Protein AF-A0A7S2M620-F1 (afdb_monomer)

Sequence (111 aa):
ADEYKDSGNAFMKNKQFEEALDQYNLAIDTSADGPNSHIYYFNRAAAYRYLKQYSEAADDCLSSLELNDSYDKARTLLVKIRDDEKKRLAEDKEAERREAEDIIRQADEYK

Solvent-accessible surface area (backbone atoms only — not comparable to full-atom values): 5570 Å² total; per-residue (Å²): 66,69,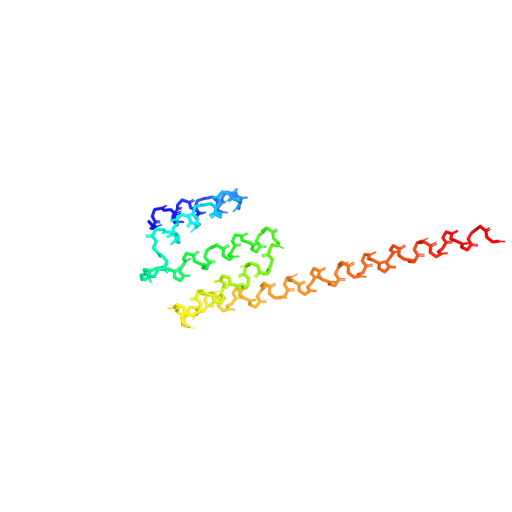68,30,40,54,51,14,54,51,27,49,75,71,69,37,38,68,64,15,38,56,24,19,49,51,13,33,79,66,30,63,86,42,97,61,23,33,56,35,32,33,53,35,15,52,30,30,45,76,73,66,39,34,67,64,14,41,53,25,18,48,55,15,35,74,71,33,78,81,44,60,67,32,58,56,47,37,54,51,36,53,52,54,43,53,49,50,56,50,52,52,53,50,50,54,50,51,53,52,51,52,53,50,53,56,58,60,75,77,109

Nearest PDB structures (foldseek):
  2dba-assembly1_A  TM=9.370E-01  e=1.922E-02  Homo sapiens
  3qky-assembly1_A  TM=8.621E-01  e=1.819E-02  Rhodothermus marinus DSM 4252
  4r7s-assembly1_A  TM=7.970E-01  e=3.727E-02  Parabacteroides merdae ATCC 43184
  2xev-assembly1_A  TM=8.147E-01  e=5.191E-02  Xanthomonas campestris
  5efr-assembly1_A  TM=8.451E-01  e=1.566E-01  Rhodothermus marinus

Organism: NCBI:txid267567

Structure (mmCIF, N/CA/C/O backbone):
data_AF-A0A7S2M620-F1
#
_entry.id   AF-A0A7S2M620-F1
#
loop_
_atom_site.group_PDB
_atom_site.id
_atom_site.type_symbol
_atom_site.label_atom_id
_atom_site.label_alt_id
_atom_site.label_comp_id
_atom_site.label_asym_id
_atom_site.label_entity_id
_atom_site.label_seq_id
_atom_site.pdbx_PDB_ins_code
_atom_site.Cartn_x
_atom_site.Cartn_y
_atom_site.Cartn_z
_atom_site.occupancy
_atom_site.B_iso_or_equiv
_atom_site.auth_seq_id
_atom_site.auth_comp_id
_atom_site.auth_asym_id
_atom_site.auth_atom_id
_atom_site.pdbx_PDB_model_num
ATOM 1 N N . ALA A 1 1 ? 7.288 -2.646 -19.449 1.00 88.69 1 ALA A N 1
ATOM 2 C CA . ALA A 1 1 ? 7.515 -2.571 -17.993 1.00 88.69 1 ALA A CA 1
ATOM 3 C C . ALA A 1 1 ? 7.800 -1.151 -17.498 1.00 88.69 1 ALA A C 1
ATOM 5 O O . ALA A 1 1 ? 6.944 -0.593 -16.824 1.00 88.69 1 ALA A O 1
ATOM 6 N N . ASP A 1 2 ? 8.931 -0.522 -17.848 1.00 94.31 2 ASP A N 1
ATOM 7 C CA . ASP A 1 2 ? 9.278 0.806 -17.301 1.00 94.31 2 ASP A CA 1
ATOM 8 C C . ASP A 1 2 ? 8.305 1.931 -17.687 1.00 94.31 2 ASP A C 1
ATOM 10 O O . ASP A 1 2 ? 7.989 2.762 -16.841 1.00 94.31 2 ASP A O 1
ATOM 14 N N . GLU A 1 3 ? 7.758 1.909 -18.903 1.00 96.94 3 GLU A N 1
ATOM 15 C CA . GLU A 1 3 ? 6.718 2.858 -19.332 1.00 96.94 3 GLU A CA 1
ATOM 16 C C . GLU A 1 3 ? 5.450 2.755 -18.471 1.00 96.94 3 GLU A C 1
ATOM 18 O O . GLU A 1 3 ? 4.887 3.770 -18.065 1.00 96.94 3 GLU A O 1
ATOM 23 N N . TYR A 1 4 ? 5.034 1.532 -18.123 1.00 97.81 4 TYR A N 1
ATOM 24 C CA . TYR A 1 4 ? 3.904 1.307 -17.221 1.00 97.81 4 TYR A CA 1
ATOM 25 C C . TYR A 1 4 ? 4.217 1.804 -15.806 1.00 97.81 4 TYR A C 1
ATOM 27 O O . TYR A 1 4 ? 3.400 2.490 -15.202 1.00 97.81 4 TYR A O 1
ATOM 35 N N . LYS A 1 5 ? 5.432 1.570 -15.293 1.00 97.25 5 LYS A N 1
ATOM 36 C CA . LYS A 1 5 ? 5.873 2.170 -14.021 1.00 97.25 5 LYS A CA 1
ATOM 37 C C . LYS A 1 5 ? 5.801 3.702 -14.070 1.00 97.25 5 LYS A C 1
ATOM 39 O O . LYS A 1 5 ? 5.329 4.318 -13.117 1.00 97.25 5 LYS A O 1
ATOM 44 N N . ASP A 1 6 ? 6.258 4.331 -15.147 1.00 98.06 6 ASP A N 1
ATOM 45 C CA . ASP A 1 6 ? 6.248 5.792 -15.267 1.00 98.06 6 ASP A C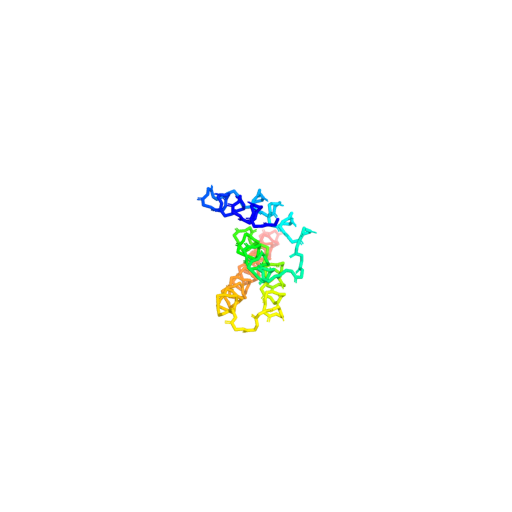A 1
ATOM 46 C C . ASP A 1 6 ? 4.825 6.359 -15.392 1.00 98.06 6 ASP A C 1
ATOM 48 O O . ASP A 1 6 ? 4.518 7.383 -14.774 1.00 98.06 6 ASP A O 1
ATOM 52 N N . SER A 1 7 ? 3.937 5.651 -16.093 1.00 98.19 7 SER A N 1
ATOM 53 C CA . SER A 1 7 ? 2.494 5.922 -16.124 1.00 98.19 7 SER A CA 1
ATOM 54 C C . SER A 1 7 ? 1.875 5.828 -14.722 1.00 98.19 7 SER A C 1
ATOM 56 O O . SER A 1 7 ? 1.240 6.775 -14.254 1.00 98.19 7 SER A O 1
ATOM 58 N N . GLY A 1 8 ? 2.157 4.750 -13.981 1.00 98.25 8 GLY A N 1
ATOM 59 C CA . GLY A 1 8 ? 1.712 4.587 -12.593 1.00 98.25 8 GLY A CA 1
ATOM 60 C C . GLY A 1 8 ? 2.214 5.708 -11.679 1.00 98.25 8 GLY A C 1
ATOM 61 O O . GLY A 1 8 ? 1.456 6.257 -10.879 1.00 98.25 8 GLY A O 1
ATOM 62 N N . ASN A 1 9 ? 3.463 6.149 -11.859 1.00 98.44 9 ASN A N 1
ATOM 63 C CA . ASN A 1 9 ? 4.020 7.284 -11.120 1.00 98.44 9 ASN A CA 1
ATOM 64 C C . ASN A 1 9 ? 3.280 8.600 -11.424 1.00 98.44 9 ASN A C 1
ATOM 66 O O . ASN A 1 9 ? 3.172 9.461 -10.545 1.00 98.44 9 ASN A O 1
ATOM 70 N N . ALA A 1 10 ? 2.790 8.791 -12.652 1.00 98.62 10 ALA A N 1
ATOM 71 C CA . ALA A 1 10 ? 1.980 9.953 -13.009 1.00 98.62 10 ALA A CA 1
ATOM 72 C C . ALA A 1 10 ? 0.615 9.916 -12.302 1.00 98.62 10 ALA A C 1
ATOM 74 O O . ALA A 1 10 ? 0.228 10.907 -11.679 1.00 98.62 10 ALA A O 1
ATOM 75 N N . PHE A 1 11 ? -0.057 8.762 -12.296 1.00 98.62 11 PHE A N 1
ATOM 76 C CA . PHE A 1 11 ? -1.305 8.571 -11.553 1.00 98.62 11 PHE A CA 1
ATOM 77 C C . PHE A 1 11 ? -1.126 8.780 -10.040 1.00 98.62 11 PHE A C 1
ATOM 79 O O . PHE A 1 11 ? -1.913 9.501 -9.422 1.00 98.62 11 PHE A O 1
ATOM 86 N N . MET A 1 12 ? -0.025 8.294 -9.453 1.00 98.31 12 MET A N 1
ATOM 87 C CA . MET A 1 12 ? 0.321 8.558 -8.048 1.00 98.31 12 MET A CA 1
ATOM 88 C C . MET A 1 12 ? 0.419 10.054 -7.733 1.00 98.31 12 MET A C 1
ATOM 90 O O . MET A 1 12 ? -0.106 10.510 -6.716 1.00 98.31 12 MET A O 1
ATO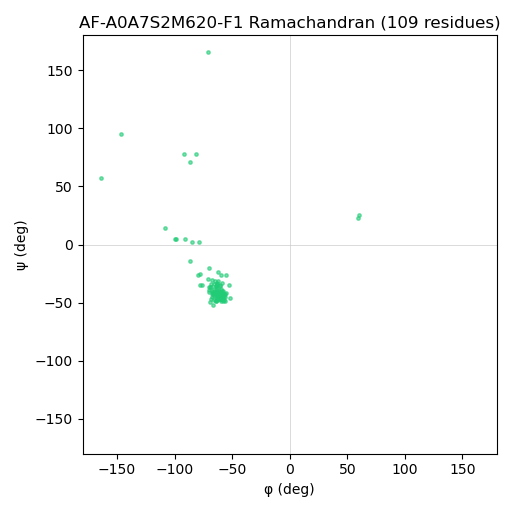M 94 N N . LYS A 1 13 ? 1.067 10.842 -8.603 1.00 98.31 13 LYS A N 1
ATOM 95 C CA . LYS A 1 13 ? 1.174 12.304 -8.430 1.00 98.31 13 LYS A CA 1
ATOM 96 C C . LYS A 1 13 ? -0.195 12.985 -8.468 1.00 98.31 13 LYS A C 1
ATOM 98 O O . LYS A 1 13 ? -0.408 13.950 -7.737 1.00 98.31 13 LYS A O 1
ATOM 103 N N . ASN A 1 14 ? -1.117 12.446 -9.261 1.00 98.19 14 ASN A N 1
ATOM 104 C CA . ASN A 1 14 ? -2.495 12.920 -9.369 1.00 98.19 14 ASN A CA 1
ATOM 105 C C . ASN A 1 14 ? -3.429 12.345 -8.290 1.00 98.19 14 ASN A C 1
ATOM 107 O O . ASN A 1 14 ? -4.612 12.671 -8.286 1.00 98.19 14 ASN A O 1
ATOM 111 N N . LYS A 1 15 ? -2.911 11.530 -7.356 1.00 97.94 15 LYS A N 1
ATOM 112 C CA . LYS A 1 15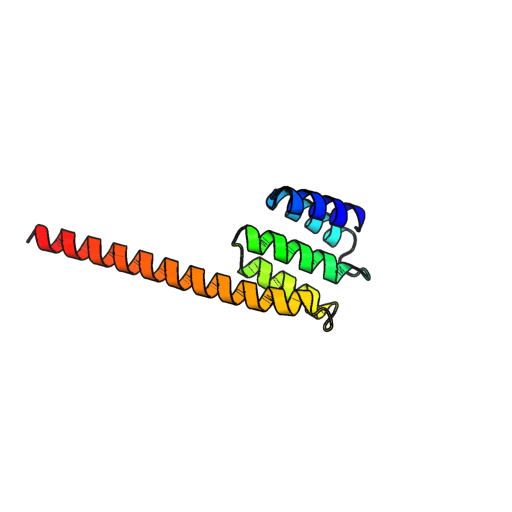 ? -3.680 10.820 -6.315 1.00 97.94 15 LYS A CA 1
ATOM 113 C C . LYS A 1 15 ? -4.733 9.845 -6.866 1.00 97.94 15 LYS A C 1
ATOM 115 O O . LYS A 1 15 ? -5.712 9.542 -6.190 1.00 97.94 15 LYS A O 1
ATOM 120 N N . GLN A 1 16 ? -4.515 9.359 -8.081 1.00 98.50 16 GLN A N 1
ATOM 121 C CA . GLN A 1 16 ? -5.317 8.340 -8.754 1.00 98.50 16 GLN A CA 1
ATOM 122 C C . GLN A 1 16 ? -4.711 6.969 -8.447 1.00 98.50 16 GLN A C 1
ATOM 124 O O . GLN A 1 16 ? -3.892 6.450 -9.200 1.00 98.50 16 GLN A O 1
ATOM 129 N N . PHE A 1 17 ? -4.971 6.450 -7.248 1.00 98.31 17 PHE A N 1
ATOM 130 C CA . PHE A 1 17 ? -4.225 5.298 -6.733 1.00 98.31 17 PHE A CA 1
ATOM 131 C C . PHE A 1 17 ? -4.648 3.969 -7.368 1.00 98.31 17 PHE A C 1
ATOM 133 O O . PHE A 1 17 ? -3.783 3.134 -7.606 1.00 98.31 17 PHE A O 1
ATOM 140 N N . GLU A 1 18 ? -5.931 3.799 -7.687 1.00 98.38 18 GLU A N 1
ATOM 141 C CA . GLU A 1 18 ? -6.451 2.609 -8.380 1.00 98.38 18 GLU A CA 1
ATOM 142 C C . GLU A 1 18 ? -5.845 2.501 -9.787 1.00 98.38 18 GLU A C 1
ATOM 144 O O . GLU A 1 18 ? -5.254 1.489 -10.150 1.00 98.38 18 GLU A O 1
ATOM 149 N N . GLU A 1 19 ? -5.854 3.595 -10.552 1.00 98.56 19 GLU A N 1
ATOM 150 C CA . GLU A 1 19 ? -5.245 3.619 -11.884 1.00 98.56 19 GLU A CA 1
ATOM 151 C C . GLU A 1 19 ? -3.723 3.424 -11.816 1.00 98.56 19 GLU A C 1
ATOM 153 O O . GLU A 1 19 ? -3.125 2.824 -12.710 1.00 98.56 19 GLU A O 1
ATOM 158 N N . ALA A 1 20 ? -3.074 3.887 -10.741 1.00 98.62 20 ALA A N 1
ATOM 159 C CA . ALA A 1 20 ? -1.665 3.593 -10.509 1.00 98.62 20 ALA A CA 1
ATOM 160 C C . ALA A 1 20 ? -1.421 2.091 -10.285 1.00 98.62 20 ALA A C 1
ATOM 162 O O . ALA A 1 20 ? -0.454 1.563 -10.837 1.00 98.62 20 ALA A O 1
ATOM 163 N N . LEU A 1 21 ? -2.286 1.403 -9.525 1.00 98.50 21 LEU A N 1
ATOM 164 C CA . LEU A 1 21 ? -2.204 -0.049 -9.329 1.00 98.50 21 LEU A CA 1
ATOM 165 C C . LEU A 1 21 ? -2.287 -0.793 -10.658 1.00 98.50 21 LEU A C 1
ATOM 167 O O . LEU A 1 21 ? -1.435 -1.642 -10.913 1.00 98.50 21 LEU A O 1
ATOM 171 N N . ASP A 1 22 ? -3.236 -0.435 -11.525 1.00 98.44 22 ASP A N 1
ATOM 172 C CA . ASP A 1 22 ? -3.383 -1.059 -12.845 1.00 98.44 22 ASP A CA 1
ATOM 173 C C . ASP A 1 22 ? -2.094 -0.955 -13.664 1.00 98.44 22 ASP A C 1
ATOM 175 O O . ASP A 1 22 ? -1.623 -1.934 -14.248 1.00 98.44 22 ASP A O 1
ATOM 179 N N . GLN A 1 23 ? -1.467 0.223 -13.670 1.00 98.62 23 GLN A N 1
ATOM 180 C CA . GLN A 1 23 ? -0.207 0.409 -14.383 1.00 98.62 23 GLN A CA 1
ATOM 181 C C . GLN A 1 23 ? 0.946 -0.378 -13.747 1.00 98.62 23 GLN A C 1
ATOM 183 O O . GLN A 1 23 ? 1.753 -0.970 -14.462 1.00 98.62 23 GLN A O 1
ATOM 188 N N . TYR A 1 24 ? 1.045 -0.436 -12.419 1.00 98.44 24 TYR A N 1
ATOM 189 C CA . TYR A 1 24 ? 2.088 -1.240 -11.779 1.00 98.44 24 TYR A CA 1
ATOM 190 C C . TYR A 1 24 ? 1.874 -2.743 -11.966 1.00 98.44 24 TYR A C 1
ATOM 192 O O . TYR A 1 24 ? 2.857 -3.458 -12.155 1.00 98.44 24 TYR A O 1
ATOM 200 N N . ASN A 1 25 ? 0.626 -3.214 -11.999 1.00 98.19 25 ASN A N 1
ATOM 201 C CA . ASN A 1 25 ? 0.293 -4.592 -12.356 1.00 98.19 25 ASN A CA 1
ATOM 202 C C . ASN A 1 25 ? 0.809 -4.918 -13.759 1.00 98.19 25 ASN A C 1
ATOM 204 O O . ASN A 1 25 ? 1.572 -5.863 -13.915 1.00 98.19 25 ASN A O 1
ATOM 208 N N . LEU A 1 26 ? 0.539 -4.061 -14.750 1.00 98.12 26 LEU A N 1
ATOM 209 C CA . LEU A 1 26 ? 1.086 -4.227 -16.102 1.00 98.12 26 LEU A CA 1
ATOM 210 C C . LEU A 1 26 ? 2.626 -4.194 -16.130 1.00 98.12 26 LEU A C 1
ATOM 212 O O . LEU A 1 26 ? 3.257 -4.913 -16.910 1.00 98.12 26 LEU A O 1
ATOM 216 N N . ALA A 1 27 ? 3.265 -3.372 -15.291 1.00 97.69 27 ALA A N 1
ATOM 217 C CA . ALA A 1 27 ? 4.724 -3.349 -15.176 1.00 97.69 27 ALA A CA 1
ATOM 218 C C . ALA A 1 27 ? 5.284 -4.686 -14.656 1.00 97.69 27 ALA A C 1
ATOM 220 O O . ALA A 1 27 ? 6.270 -5.178 -15.207 1.00 97.69 27 ALA A O 1
ATOM 221 N N . ILE A 1 28 ? 4.635 -5.267 -13.643 1.00 97.19 28 ILE A N 1
ATOM 222 C CA . ILE A 1 28 ? 4.993 -6.556 -13.038 1.00 97.19 28 ILE A CA 1
ATOM 223 C C . ILE A 1 28 ? 4.707 -7.701 -14.010 1.00 97.19 28 ILE A C 1
ATOM 225 O O . ILE A 1 28 ? 5.612 -8.471 -14.307 1.00 97.19 28 ILE A O 1
ATOM 229 N N . ASP A 1 29 ? 3.515 -7.766 -14.600 1.00 97.31 29 ASP A N 1
ATOM 230 C CA . ASP A 1 29 ? 3.132 -8.827 -15.540 1.00 97.31 29 ASP A CA 1
ATOM 231 C C . ASP A 1 29 ? 4.070 -8.891 -16.752 1.00 97.31 29 ASP A C 1
ATOM 233 O O . ASP A 1 29 ? 4.361 -9.963 -17.280 1.00 97.31 29 ASP A O 1
ATOM 237 N N . THR A 1 30 ? 4.584 -7.736 -17.189 1.00 96.31 30 THR A N 1
ATOM 238 C CA . THR A 1 30 ? 5.525 -7.671 -18.316 1.00 96.31 30 THR A CA 1
ATOM 239 C C . THR A 1 30 ? 6.988 -7.869 -17.925 1.00 96.31 30 THR A C 1
ATOM 241 O O . THR A 1 30 ? 7.815 -8.057 -18.816 1.00 96.31 30 THR A O 1
ATOM 244 N N . SER A 1 31 ? 7.346 -7.798 -16.637 1.00 93.56 31 SER A N 1
ATOM 245 C CA . SER A 1 31 ? 8.742 -7.896 -16.185 1.00 93.56 31 SER A CA 1
ATOM 246 C C . SER A 1 31 ? 8.875 -8.188 -14.680 1.00 93.56 31 SER A C 1
ATOM 248 O O . SER A 1 31 ? 9.556 -7.450 -13.956 1.00 93.56 31 SER A O 1
ATOM 250 N N . ALA A 1 32 ? 8.280 -9.288 -14.219 1.00 85.19 32 ALA A N 1
ATOM 251 C CA . ALA A 1 32 ? 8.268 -9.678 -12.806 1.00 85.19 32 ALA A CA 1
ATOM 252 C C . ALA A 1 32 ? 9.672 -9.974 -12.250 1.00 85.19 32 ALA A C 1
ATOM 254 O O . ALA A 1 32 ? 9.961 -9.605 -11.120 1.00 85.19 32 ALA A O 1
ATOM 255 N N . ASP A 1 33 ? 10.567 -10.535 -13.069 1.00 89.00 33 ASP A N 1
ATOM 256 C CA . ASP A 1 33 ? 11.941 -10.900 -12.673 1.00 89.00 33 ASP A CA 1
ATOM 257 C C . ASP A 1 33 ? 13.010 -9.982 -13.295 1.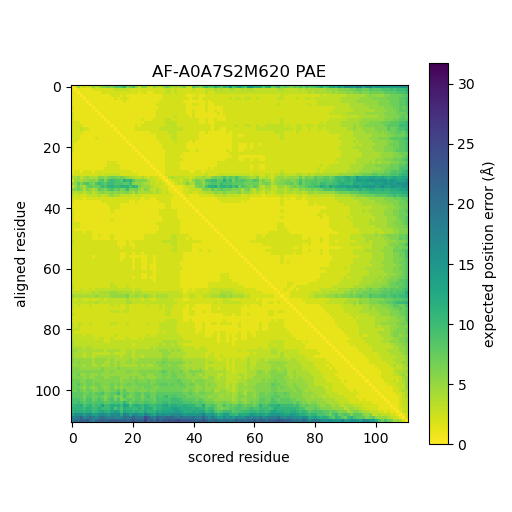00 89.00 33 ASP A C 1
ATOM 259 O O . ASP A 1 33 ? 14.202 -10.292 -13.323 1.00 89.00 33 ASP A O 1
ATOM 263 N N . GLY A 1 34 ? 12.595 -8.839 -13.851 1.00 88.69 34 GLY A N 1
ATOM 264 C CA . GLY A 1 34 ? 13.521 -7.883 -14.462 1.00 88.69 34 GLY A CA 1
ATOM 265 C C . GLY A 1 34 ? 14.392 -7.156 -13.428 1.00 88.69 34 GLY A C 1
ATOM 266 O O . GLY A 1 34 ? 14.054 -7.122 -12.247 1.00 88.69 34 GLY A O 1
ATOM 267 N N . PRO A 1 35 ? 15.473 -6.473 -13.845 1.00 86.38 35 PRO A N 1
ATOM 2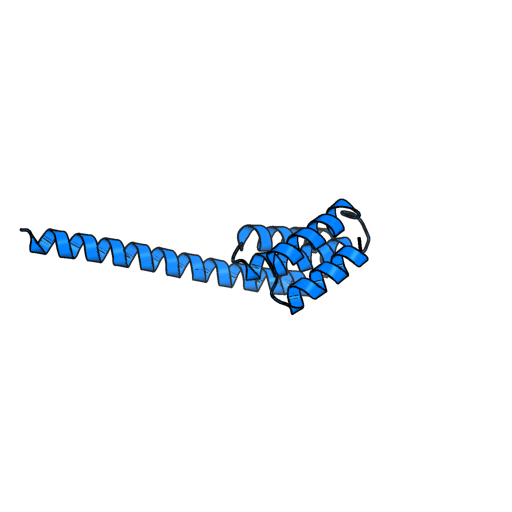68 C CA . PRO A 1 35 ? 16.376 -5.767 -12.922 1.00 86.38 35 PRO A CA 1
ATOM 269 C C . PRO A 1 35 ? 15.680 -4.668 -12.097 1.00 86.38 35 PRO A C 1
ATOM 271 O O . PRO A 1 35 ? 16.097 -4.361 -10.982 1.00 86.38 35 PRO A O 1
ATOM 274 N N . ASN A 1 36 ? 14.590 -4.101 -12.622 1.00 92.38 36 ASN A N 1
ATOM 275 C CA . ASN A 1 36 ? 13.793 -3.057 -11.973 1.00 92.38 36 ASN A CA 1
ATOM 276 C C . ASN A 1 36 ? 12.523 -3.590 -11.284 1.00 92.38 36 ASN A C 1
ATOM 278 O O . ASN A 1 36 ? 11.745 -2.792 -10.767 1.00 92.38 36 ASN A O 1
ATOM 282 N N . SER A 1 37 ? 12.308 -4.908 -11.254 1.00 94.19 37 SER A N 1
ATOM 283 C CA . SER A 1 37 ? 11.115 -5.544 -10.670 1.00 94.19 37 SER A CA 1
ATOM 284 C C . SER A 1 37 ? 10.833 -5.090 -9.238 1.00 94.19 37 SER A C 1
ATOM 286 O O . SER A 1 37 ? 9.717 -4.677 -8.932 1.00 94.19 37 SER A O 1
ATOM 288 N N . HIS A 1 38 ? 11.864 -5.052 -8.386 1.00 97.62 38 HIS A N 1
ATOM 289 C CA . HIS A 1 38 ? 11.768 -4.565 -7.007 1.00 97.62 38 HIS A CA 1
ATOM 290 C C . HIS A 1 38 ? 11.149 -3.156 -6.908 1.00 97.62 38 HIS A C 1
ATOM 292 O O . HIS A 1 38 ? 10.380 -2.876 -5.993 1.00 97.62 38 HIS A O 1
ATOM 298 N N . ILE A 1 39 ? 11.415 -2.272 -7.880 1.00 98.06 39 ILE A N 1
ATOM 299 C CA . ILE A 1 39 ? 10.838 -0.920 -7.930 1.00 98.06 39 ILE A CA 1
ATOM 300 C C . ILE A 1 39 ? 9.340 -0.978 -8.251 1.00 98.06 39 ILE A C 1
ATOM 302 O O . ILE A 1 39 ? 8.576 -0.181 -7.709 1.00 98.06 39 ILE A O 1
ATOM 306 N N . TYR A 1 40 ? 8.905 -1.901 -9.112 1.00 98.31 40 TYR A N 1
ATOM 307 C CA . TYR A 1 40 ? 7.493 -2.047 -9.477 1.00 98.31 40 TYR A CA 1
ATOM 308 C C . TYR A 1 40 ? 6.661 -2.498 -8.273 1.00 98.31 40 TYR A C 1
ATOM 310 O O . TYR A 1 40 ? 5.668 -1.845 -7.953 1.00 98.31 40 TYR A O 1
ATOM 318 N N . TYR A 1 41 ? 7.124 -3.525 -7.550 1.00 98.56 41 TYR A N 1
ATOM 319 C CA . TYR A 1 41 ? 6.504 -3.966 -6.296 1.00 98.56 41 TYR A CA 1
ATOM 320 C C . TYR A 1 41 ? 6.496 -2.848 -5.247 1.00 98.56 41 TYR A C 1
ATOM 322 O O . TYR A 1 41 ? 5.453 -2.543 -4.678 1.00 98.56 41 TYR A O 1
ATOM 330 N N . PHE A 1 42 ? 7.614 -2.143 -5.045 1.00 98.62 42 PHE A N 1
ATOM 331 C CA . PHE A 1 42 ? 7.658 -1.014 -4.110 1.00 98.62 42 PHE A CA 1
ATOM 332 C C . PHE A 1 42 ? 6.663 0.106 -4.455 1.00 98.62 42 PHE A C 1
ATOM 334 O O . PHE A 1 42 ? 6.011 0.663 -3.569 1.00 98.62 42 PHE A O 1
ATOM 341 N N . ASN A 1 43 ? 6.545 0.462 -5.733 1.00 98.50 43 ASN A N 1
ATOM 342 C CA . ASN A 1 43 ? 5.628 1.511 -6.160 1.00 98.50 43 ASN A CA 1
ATOM 343 C C . ASN A 1 43 ? 4.160 1.083 -6.007 1.00 98.50 43 ASN A C 1
ATOM 345 O O . ASN A 1 43 ? 3.330 1.900 -5.597 1.00 98.50 43 ASN A O 1
ATOM 349 N N . ARG A 1 44 ? 3.852 -0.194 -6.266 1.00 98.69 44 ARG A N 1
ATOM 350 C CA . ARG A 1 44 ? 2.524 -0.770 -6.030 1.00 98.69 44 ARG A CA 1
ATOM 351 C C . ARG A 1 44 ? 2.185 -0.824 -4.536 1.00 98.69 44 ARG A C 1
ATOM 353 O O . ARG A 1 44 ? 1.110 -0.365 -4.154 1.00 98.69 44 ARG A O 1
ATOM 360 N N . ALA A 1 45 ? 3.144 -1.186 -3.678 1.00 98.75 45 ALA A N 1
ATOM 361 C CA . ALA A 1 45 ? 3.004 -1.093 -2.221 1.00 98.75 45 ALA A CA 1
ATOM 362 C C . ALA A 1 45 ? 2.635 0.324 -1.758 1.00 98.75 45 ALA A C 1
ATOM 364 O O . ALA A 1 45 ? 1.783 0.516 -0.887 1.00 98.75 45 ALA A O 1
ATOM 365 N N . ALA A 1 46 ? 3.264 1.347 -2.347 1.00 98.62 46 ALA A N 1
ATOM 366 C CA . ALA A 1 46 ? 2.955 2.732 -2.018 1.00 98.62 46 ALA A CA 1
ATOM 367 C C . ALA A 1 46 ? 1.508 3.100 -2.388 1.00 98.62 46 ALA A C 1
ATOM 369 O O . ALA A 1 46 ? 0.846 3.775 -1.597 1.00 98.62 46 ALA A O 1
ATOM 370 N N . ALA A 1 47 ? 1.012 2.648 -3.544 1.00 98.69 47 ALA A N 1
ATOM 371 C CA . ALA A 1 47 ? -0.376 2.850 -3.961 1.00 98.69 47 ALA A CA 1
ATOM 372 C C . ALA A 1 47 ? -1.365 2.135 -3.021 1.00 98.69 47 ALA A C 1
ATOM 374 O O . ALA A 1 47 ? -2.265 2.788 -2.487 1.00 98.69 47 ALA A O 1
ATOM 375 N N . TYR A 1 48 ? -1.134 0.853 -2.711 1.00 98.81 48 TYR A N 1
ATOM 376 C CA . TYR A 1 48 ? -1.950 0.091 -1.755 1.00 98.81 48 TYR A CA 1
ATOM 377 C C . TYR A 1 48 ? -2.023 0.759 -0.378 1.00 98.81 48 TYR A C 1
ATOM 379 O O . TYR A 1 48 ? -3.100 0.892 0.209 1.00 98.81 48 TYR A O 1
ATOM 387 N N . ARG A 1 49 ? -0.895 1.280 0.125 1.00 98.50 49 ARG A N 1
ATOM 388 C CA . ARG A 1 49 ? -0.868 2.015 1.397 1.00 98.50 49 ARG A CA 1
ATOM 389 C C . ARG A 1 49 ? -1.783 3.244 1.374 1.00 98.50 49 ARG A C 1
ATOM 391 O O . ARG A 1 49 ? -2.456 3.507 2.368 1.00 98.50 49 ARG A O 1
ATOM 398 N N . TYR A 1 50 ? -1.823 4.003 0.274 1.00 98.19 50 TYR A N 1
ATOM 399 C CA . TYR A 1 50 ? -2.723 5.161 0.155 1.00 98.19 50 TYR A CA 1
ATOM 400 C C . TYR A 1 50 ? -4.202 4.765 0.100 1.00 98.19 50 TYR A C 1
ATOM 402 O O . TYR A 1 50 ? -5.040 5.502 0.619 1.00 98.19 50 TYR A O 1
ATOM 410 N N . LEU A 1 51 ? -4.507 3.590 -0.450 1.00 98.00 51 LEU A N 1
ATOM 411 C CA . LEU A 1 51 ? -5.841 2.983 -0.438 1.00 98.00 51 LEU A CA 1
ATOM 412 C C . LEU A 1 51 ? -6.192 2.314 0.902 1.00 98.00 51 LEU A C 1
ATOM 414 O O . LEU A 1 51 ? -7.281 1.768 1.057 1.00 98.00 51 LEU A O 1
ATOM 418 N N . 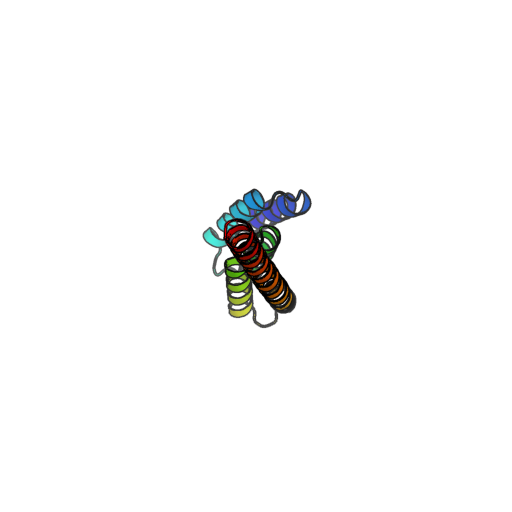LYS A 1 52 ? -5.297 2.384 1.899 1.00 97.69 52 LYS A N 1
ATOM 419 C CA . LYS A 1 52 ? -5.417 1.714 3.206 1.00 97.69 52 LYS A CA 1
ATOM 420 C C . LYS A 1 52 ? -5.526 0.184 3.108 1.00 97.69 52 LYS A C 1
ATOM 422 O O . LYS A 1 52 ? -6.003 -0.466 4.040 1.00 97.69 52 LYS A O 1
ATOM 427 N N . GLN A 1 53 ? -5.048 -0.393 2.009 1.00 98.19 53 GLN A N 1
ATOM 428 C CA . GLN A 1 53 ? -4.902 -1.832 1.786 1.00 98.19 53 GLN A CA 1
ATOM 429 C C . GLN A 1 53 ? -3.543 -2.275 2.338 1.00 98.19 53 GLN A C 1
ATOM 431 O O . GLN A 1 53 ? -2.566 -2.460 1.617 1.00 98.19 53 GLN A O 1
ATOM 436 N N . TYR A 1 54 ? -3.434 -2.286 3.669 1.00 98.31 54 TYR A N 1
ATOM 437 C CA . TYR A 1 54 ? -2.139 -2.421 4.337 1.00 98.31 54 TYR A CA 1
ATOM 438 C C . TYR A 1 54 ? -1.522 -3.818 4.226 1.00 98.31 54 TYR A C 1
ATOM 440 O O . TYR A 1 54 ? -0.297 -3.912 4.206 1.00 98.31 54 TYR A O 1
ATOM 448 N N . SER A 1 55 ? -2.334 -4.873 4.119 1.00 97.62 55 SER A N 1
ATOM 449 C CA . SER A 1 55 ? -1.824 -6.242 3.974 1.00 97.62 55 SER A CA 1
ATOM 450 C C . SER A 1 55 ? -1.106 -6.393 2.636 1.00 97.62 55 SER A C 1
ATOM 452 O O . SER A 1 55 ? 0.070 -6.736 2.592 1.00 97.62 55 SER A O 1
ATOM 454 N N . GLU A 1 56 ? -1.782 -6.013 1.555 1.00 98.50 56 GLU A N 1
ATOM 455 C CA . GLU A 1 56 ? -1.271 -6.052 0.188 1.00 98.50 56 GLU A CA 1
ATOM 456 C C . GLU A 1 56 ? -0.046 -5.144 0.030 1.00 98.50 56 GLU A C 1
ATOM 458 O O . GLU A 1 56 ? 0.943 -5.510 -0.604 1.00 98.50 56 GLU A O 1
ATOM 463 N N . ALA A 1 57 ? -0.068 -3.972 0.675 1.00 98.69 57 ALA A N 1
ATOM 464 C CA . ALA A 1 57 ? 1.081 -3.077 0.702 1.00 98.69 57 ALA A CA 1
ATOM 465 C C . ALA A 1 57 ? 2.301 -3.710 1.397 1.00 98.69 57 ALA A C 1
ATOM 467 O O . ALA A 1 57 ? 3.434 -3.533 0.944 1.00 98.69 57 ALA A O 1
ATOM 468 N N . ALA A 1 58 ? 2.093 -4.412 2.514 1.00 98.56 58 ALA A N 1
ATOM 469 C CA . ALA A 1 58 ? 3.170 -5.061 3.251 1.00 98.56 58 ALA A CA 1
ATOM 470 C C . ALA A 1 58 ? 3.773 -6.222 2.451 1.00 98.56 58 ALA A C 1
ATOM 472 O O . ALA A 1 58 ? 5.001 -6.324 2.390 1.00 98.56 58 ALA A O 1
ATOM 473 N N . ASP A 1 59 ? 2.931 -7.032 1.810 1.00 98.56 59 ASP A N 1
ATOM 474 C CA . ASP A 1 59 ? 3.353 -8.150 0.966 1.00 98.56 59 ASP A CA 1
ATOM 475 C C . ASP A 1 59 ? 4.211 -7.661 -0.207 1.00 98.56 59 ASP A C 1
ATOM 477 O O . ASP A 1 59 ? 5.324 -8.147 -0.401 1.00 98.56 59 ASP A O 1
ATOM 481 N N . ASP A 1 60 ? 3.787 -6.607 -0.909 1.00 98.50 60 ASP A N 1
ATOM 482 C CA . ASP A 1 60 ? 4.579 -6.022 -1.998 1.00 98.50 60 ASP A CA 1
ATOM 483 C C . ASP A 1 60 ? 5.913 -5.424 -1.514 1.00 98.50 60 ASP A C 1
ATOM 485 O O . ASP A 1 60 ? 6.937 -5.508 -2.201 1.00 98.50 60 ASP A O 1
ATOM 489 N N . CYS A 1 61 ? 5.946 -4.829 -0.316 1.00 98.56 61 CYS A N 1
ATOM 490 C CA . CYS A 1 61 ? 7.205 -4.391 0.284 1.00 98.56 61 CYS A CA 1
ATOM 491 C C . CYS A 1 61 ? 8.147 -5.567 0.568 1.00 98.56 61 CYS A C 1
ATOM 493 O O . CYS A 1 61 ? 9.358 -5.416 0.399 1.00 98.56 61 CYS A O 1
ATOM 495 N N . LEU A 1 62 ? 7.617 -6.713 1.000 1.00 98.44 62 LEU A N 1
ATOM 496 C CA . LEU A 1 62 ? 8.404 -7.923 1.220 1.00 98.44 62 LEU A CA 1
ATOM 497 C C . LEU A 1 62 ? 8.913 -8.489 -0.107 1.00 98.44 62 LEU A C 1
ATOM 499 O O . LEU A 1 62 ? 10.118 -8.691 -0.223 1.00 98.44 62 LEU A O 1
ATOM 503 N N . SER A 1 63 ? 8.067 -8.609 -1.134 1.00 97.81 63 SER A N 1
ATOM 504 C CA . SER A 1 63 ? 8.496 -9.037 -2.475 1.00 97.81 63 SER A CA 1
ATOM 505 C C . SER A 1 63 ? 9.572 -8.117 -3.063 1.00 97.81 63 SER A C 1
ATOM 507 O O . SER A 1 63 ? 10.563 -8.582 -3.622 1.00 97.81 63 SER A O 1
ATOM 509 N N . SER A 1 64 ? 9.456 -6.797 -2.872 1.00 98.19 64 SER A N 1
ATOM 510 C CA . SER A 1 64 ? 10.518 -5.861 -3.264 1.00 98.19 64 SER A CA 1
ATOM 511 C C . SER A 1 64 ? 11.846 -6.139 -2.551 1.00 98.19 64 SER A C 1
ATOM 513 O O . SER A 1 64 ? 12.897 -5.953 -3.165 1.00 98.19 64 SER A O 1
ATOM 515 N N . LEU A 1 65 ? 11.816 -6.515 -1.271 1.00 97.88 65 LEU A N 1
ATOM 516 C CA . LEU A 1 65 ? 13.011 -6.801 -0.472 1.00 97.88 65 LEU A CA 1
ATOM 517 C C . LEU A 1 65 ? 13.585 -8.195 -0.747 1.00 97.88 65 LEU A C 1
ATOM 519 O O . LEU A 1 65 ? 14.783 -8.388 -0.586 1.00 97.88 65 LEU A O 1
ATOM 523 N N . GLU A 1 66 ? 12.765 -9.151 -1.180 1.00 97.12 66 GLU A N 1
ATOM 524 C CA . GLU A 1 66 ? 13.229 -10.455 -1.668 1.00 97.12 66 GLU A CA 1
ATOM 525 C C . GLU A 1 66 ? 14.036 -10.307 -2.962 1.00 97.12 66 GLU A C 1
ATOM 527 O O . GLU A 1 66 ? 15.061 -10.962 -3.137 1.00 97.12 66 GLU A O 1
ATOM 532 N N . LEU A 1 67 ? 13.605 -9.401 -3.845 1.00 96.69 67 LEU A N 1
ATOM 533 C CA . LEU A 1 67 ? 14.287 -9.100 -5.106 1.00 96.69 67 LEU A CA 1
ATOM 534 C C . LEU A 1 67 ? 15.522 -8.206 -4.916 1.00 96.69 67 LEU A C 1
ATOM 536 O O . LEU A 1 67 ? 16.504 -8.333 -5.647 1.00 96.69 67 LEU A O 1
ATOM 540 N N . ASN A 1 68 ? 15.470 -7.274 -3.962 1.00 96.94 68 ASN A N 1
ATOM 541 C CA . ASN A 1 68 ? 16.581 -6.393 -3.613 1.00 96.94 68 ASN A CA 1
ATOM 542 C C . ASN A 1 68 ? 16.572 -6.082 -2.109 1.00 96.94 68 ASN A C 1
ATOM 544 O O . ASN A 1 68 ? 15.925 -5.136 -1.648 1.00 96.94 68 ASN A O 1
ATOM 548 N N . ASP A 1 69 ? 17.347 -6.854 -1.352 1.00 96.75 69 ASP A N 1
ATOM 549 C CA . ASP A 1 69 ? 17.447 -6.758 0.109 1.00 96.75 69 ASP A CA 1
ATOM 550 C C . ASP A 1 69 ? 17.990 -5.409 0.609 1.00 96.75 69 ASP A C 1
ATOM 552 O O . ASP A 1 69 ? 17.706 -4.981 1.734 1.00 96.75 69 ASP A O 1
ATOM 556 N N . SER A 1 70 ? 18.728 -4.712 -0.250 1.00 96.62 70 SER A N 1
ATOM 557 C CA . SER A 1 70 ? 19.397 -3.443 0.010 1.00 96.62 70 SER A CA 1
ATOM 558 C C . SER A 1 70 ? 18.505 -2.246 -0.336 1.00 96.62 70 SER A C 1
ATOM 560 O O . SER A 1 70 ? 18.932 -1.092 -0.264 1.00 96.62 70 SER A O 1
ATOM 562 N N . TYR A 1 71 ? 17.244 -2.487 -0.713 1.00 97.00 71 TYR A N 1
ATOM 563 C CA . TYR A 1 71 ? 16.307 -1.427 -1.056 1.00 97.00 71 TYR A CA 1
ATOM 564 C C . TYR A 1 71 ? 15.666 -0.791 0.188 1.00 97.00 71 TYR A C 1
ATOM 566 O O . TYR A 1 71 ? 14.505 -1.022 0.535 1.00 97.00 71 TYR A O 1
ATOM 574 N N . ASP A 1 72 ? 16.423 0.082 0.855 1.00 97.62 72 ASP A N 1
ATOM 575 C CA . ASP A 1 72 ? 16.042 0.728 2.123 1.00 97.62 72 ASP A CA 1
ATOM 576 C C . ASP A 1 72 ? 14.706 1.482 2.087 1.00 97.62 72 ASP A C 1
ATOM 578 O O . ASP A 1 72 ? 14.026 1.624 3.113 1.00 97.62 72 ASP A O 1
ATOM 582 N N . LYS A 1 73 ? 14.290 1.951 0.904 1.00 98.12 73 LYS A N 1
ATOM 583 C CA . LYS A 1 73 ? 12.987 2.599 0.717 1.00 98.12 73 LYS A CA 1
ATOM 584 C C . LYS A 1 73 ? 11.836 1.637 1.009 1.00 98.12 73 LYS A C 1
ATOM 586 O O . LYS A 1 73 ? 10.910 2.036 1.715 1.00 98.12 73 LYS A O 1
ATOM 591 N N . ALA A 1 74 ? 11.911 0.388 0.544 1.00 98.12 74 ALA A N 1
ATOM 592 C CA . ALA A 1 74 ? 10.900 -0.627 0.835 1.00 98.12 74 ALA A CA 1
ATOM 593 C C . ALA A 1 74 ? 10.889 -0.998 2.320 1.00 98.12 74 ALA A C 1
ATOM 595 O O . ALA A 1 74 ? 9.824 -1.030 2.929 1.00 98.12 74 ALA A O 1
ATOM 596 N N . ARG A 1 75 ? 12.063 -1.153 2.948 1.00 98.31 75 ARG A N 1
ATOM 597 C CA . ARG A 1 75 ? 12.161 -1.405 4.398 1.00 98.31 75 ARG A CA 1
ATOM 598 C C . ARG A 1 75 ? 11.507 -0.294 5.217 1.00 98.31 75 ARG A C 1
ATOM 600 O O . ARG A 1 75 ? 10.729 -0.561 6.129 1.00 98.31 75 ARG A O 1
ATOM 607 N N . THR A 1 76 ? 11.796 0.958 4.869 1.00 98.62 76 THR A N 1
ATOM 608 C CA . THR A 1 76 ? 11.213 2.130 5.533 1.00 98.62 76 THR A CA 1
ATOM 609 C C . THR A 1 76 ? 9.700 2.201 5.325 1.00 98.62 76 THR A C 1
ATOM 611 O O . THR A 1 76 ? 8.965 2.551 6.248 1.00 98.62 76 THR A O 1
ATOM 614 N N . LEU A 1 77 ? 9.220 1.891 4.118 1.00 98.56 77 LEU A N 1
ATOM 615 C CA . LEU A 1 77 ? 7.793 1.889 3.807 1.00 98.56 77 LEU A CA 1
ATOM 616 C C . LEU A 1 77 ? 7.051 0.781 4.565 1.00 98.56 77 LEU A C 1
ATOM 618 O O . LEU A 1 77 ? 6.006 1.064 5.140 1.00 98.56 77 LEU A O 1
ATOM 622 N N . LEU A 1 78 ? 7.620 -0.421 4.658 1.00 98.56 78 LEU A N 1
ATOM 623 C CA . LEU A 1 78 ? 7.046 -1.540 5.408 1.00 98.56 78 LEU A CA 1
ATOM 624 C C . LEU A 1 78 ? 6.805 -1.193 6.882 1.00 98.56 78 LEU A C 1
ATOM 626 O O . LEU A 1 78 ? 5.752 -1.516 7.426 1.00 98.56 78 LEU A O 1
ATOM 630 N N . VAL A 1 79 ? 7.754 -0.505 7.528 1.00 98.50 79 VAL A N 1
ATOM 631 C CA . VAL A 1 79 ? 7.578 -0.031 8.914 1.00 98.50 79 VAL A CA 1
ATOM 632 C C . VAL A 1 79 ? 6.376 0.911 9.009 1.00 98.50 79 VAL A C 1
ATOM 634 O O . VAL A 1 79 ? 5.506 0.704 9.848 1.00 98.50 79 VAL A O 1
ATOM 637 N N . LYS A 1 80 ? 6.272 1.883 8.093 1.00 98.62 80 LYS A N 1
ATOM 638 C CA . LYS A 1 80 ? 5.140 2.823 8.058 1.00 98.62 80 LYS A CA 1
ATOM 639 C C . LYS A 1 80 ? 3.803 2.118 7.830 1.00 98.62 80 LYS A C 1
ATOM 641 O O . LYS A 1 80 ? 2.832 2.465 8.486 1.00 98.62 80 LYS A O 1
ATOM 646 N N . ILE A 1 81 ? 3.754 1.140 6.923 1.00 98.50 81 ILE A N 1
ATOM 647 C CA . ILE A 1 81 ? 2.544 0.349 6.646 1.00 98.50 81 ILE A CA 1
ATOM 648 C C . ILE A 1 81 ? 2.080 -0.372 7.911 1.00 98.50 81 ILE A C 1
ATOM 650 O O . ILE A 1 81 ? 0.907 -0.297 8.258 1.00 98.50 81 ILE A O 1
ATOM 654 N N . ARG A 1 82 ? 3.001 -1.020 8.631 1.00 98.12 82 ARG A N 1
ATOM 655 C CA . ARG A 1 82 ? 2.686 -1.736 9.877 1.00 98.12 82 ARG A CA 1
ATOM 656 C C . ARG A 1 82 ? 2.194 -0.801 10.979 1.00 98.12 82 ARG A C 1
ATOM 658 O O . ARG A 1 82 ? 1.282 -1.157 11.723 1.00 98.12 82 ARG A O 1
ATOM 665 N N . ASP A 1 83 ? 2.772 0.393 11.077 1.00 98.25 83 ASP A N 1
ATOM 666 C CA . ASP A 1 83 ? 2.311 1.413 12.020 1.00 98.25 83 ASP A CA 1
ATOM 667 C C . ASP A 1 83 ? 0.897 1.912 11.666 1.00 98.25 83 ASP A C 1
ATOM 669 O O . ASP A 1 83 ? 0.039 2.008 12.548 1.00 98.25 83 ASP A O 1
ATOM 673 N N . ASP A 1 84 ? 0.630 2.175 10.381 1.00 97.75 84 ASP A N 1
ATOM 674 C CA . ASP A 1 84 ? -0.687 2.598 9.887 1.00 97.75 84 ASP A CA 1
ATOM 675 C C . ASP A 1 84 ? -1.753 1.507 10.099 1.00 97.75 84 ASP A C 1
ATOM 677 O O . ASP A 1 84 ? -2.871 1.800 10.531 1.00 97.75 84 ASP A O 1
ATOM 681 N N . GLU A 1 85 ? -1.405 0.243 9.852 1.00 97.12 85 GLU A N 1
ATOM 682 C CA . GLU A 1 85 ? -2.281 -0.907 10.080 1.00 97.12 85 GLU A CA 1
ATOM 6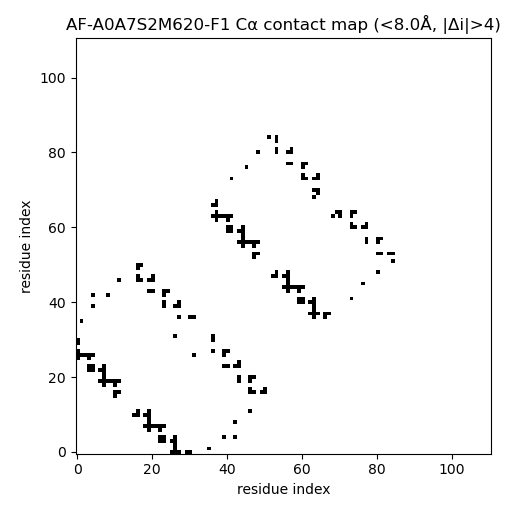83 C C . GLU A 1 85 ? -2.625 -1.072 11.558 1.00 97.12 85 GLU A C 1
ATOM 685 O O . GLU A 1 85 ? -3.798 -1.192 11.916 1.00 97.12 85 GLU A O 1
ATOM 690 N N . LYS A 1 86 ? -1.617 -1.018 12.435 1.00 97.12 86 LYS A N 1
ATOM 691 C CA . LYS A 1 86 ? -1.818 -1.094 13.884 1.00 97.12 86 LYS A CA 1
ATOM 692 C C . LYS A 1 86 ? -2.728 0.026 14.378 1.00 97.12 86 LYS A C 1
ATOM 694 O O . LYS A 1 86 ? -3.571 -0.208 15.244 1.00 97.12 86 LYS A O 1
ATOM 699 N N . LYS A 1 87 ? -2.555 1.235 13.839 1.00 97.00 87 LYS A N 1
ATOM 700 C CA . LYS A 1 87 ? -3.410 2.374 14.165 1.00 97.00 87 LYS A CA 1
ATOM 701 C C . LYS A 1 87 ? -4.854 2.130 13.718 1.00 97.00 87 LYS A C 1
ATOM 703 O O . LYS A 1 87 ? -5.745 2.297 14.543 1.00 97.00 87 LYS A O 1
ATOM 708 N N . ARG A 1 88 ? -5.078 1.674 12.478 1.00 95.44 88 ARG A N 1
ATOM 709 C CA . ARG A 1 88 ? -6.422 1.327 11.977 1.00 95.44 88 ARG A CA 1
ATOM 710 C C . ARG A 1 88 ? -7.097 0.288 12.872 1.00 95.44 88 ARG A C 1
ATOM 712 O O . ARG A 1 88 ? -8.208 0.511 13.324 1.00 95.44 88 ARG A O 1
ATOM 719 N N . LEU A 1 89 ? -6.393 -0.794 13.209 1.00 95.44 89 LEU A N 1
ATOM 720 C CA . LEU A 1 89 ? -6.931 -1.843 14.082 1.00 95.44 89 LEU A CA 1
ATOM 721 C C . LEU A 1 89 ? -7.308 -1.322 15.477 1.00 95.44 89 LEU A C 1
ATOM 723 O O . LEU A 1 89 ? -8.262 -1.809 16.078 1.00 95.44 89 LEU A O 1
ATOM 727 N N . ALA A 1 90 ? -6.562 -0.355 16.017 1.00 96.75 90 ALA A N 1
ATOM 728 C CA . ALA A 1 90 ? -6.906 0.268 17.292 1.00 96.75 90 ALA A CA 1
ATOM 729 C C . ALA A 1 90 ? -8.166 1.145 17.185 1.00 96.75 90 ALA A C 1
ATOM 731 O O . ALA A 1 90 ? -9.007 1.091 18.079 1.00 96.75 90 ALA A O 1
ATOM 732 N N . GLU A 1 91 ? -8.301 1.909 16.097 1.00 95.62 91 GLU A N 1
ATOM 733 C CA . GLU A 1 91 ? -9.480 2.740 15.813 1.00 95.62 91 GLU A CA 1
ATOM 734 C C . GLU A 1 91 ? -10.741 1.882 15.625 1.00 95.62 91 GLU A C 1
ATOM 736 O O . GLU A 1 91 ? -11.768 2.173 16.238 1.00 95.62 91 GLU A O 1
ATOM 741 N N . ASP A 1 92 ? -10.646 0.788 14.864 1.00 95.38 92 ASP A N 1
ATOM 742 C CA . ASP A 1 92 ? -11.756 -0.147 14.636 1.00 95.38 92 ASP A CA 1
ATOM 743 C C . ASP A 1 92 ? -12.233 -0.764 15.961 1.00 95.38 92 ASP A C 1
ATOM 745 O O . ASP A 1 92 ? -13.420 -0.760 16.284 1.00 95.38 92 ASP A O 1
ATOM 749 N N . LYS A 1 93 ? -11.288 -1.202 16.800 1.00 97.31 93 LYS A N 1
ATOM 750 C CA . LYS A 1 93 ? -11.588 -1.797 18.109 1.00 97.31 93 LYS A CA 1
ATOM 751 C C . LYS A 1 93 ? -12.209 -0.798 19.087 1.00 97.31 93 LYS A C 1
ATOM 753 O O . LYS A 1 93 ? -13.021 -1.165 19.936 1.00 97.31 93 LYS A O 1
ATOM 758 N N . GLU A 1 94 ? -11.811 0.470 19.005 1.00 97.25 94 GLU A N 1
ATOM 759 C CA . GLU A 1 94 ? -12.431 1.539 19.784 1.00 97.25 94 GLU A CA 1
ATOM 760 C C . GLU A 1 94 ? -13.856 1.835 19.298 1.00 97.25 94 GLU A C 1
ATOM 762 O O . GLU A 1 94 ? -14.744 2.041 20.126 1.00 97.25 94 GLU A O 1
ATOM 767 N N . ALA A 1 95 ? -14.095 1.817 17.984 1.00 96.81 95 ALA A N 1
ATOM 768 C CA . ALA A 1 95 ? -15.425 1.998 17.410 1.00 96.81 95 ALA A CA 1
ATOM 769 C C . ALA A 1 95 ? -16.391 0.888 17.857 1.00 96.81 95 ALA A C 1
ATOM 771 O O . ALA A 1 95 ? -17.469 1.197 18.363 1.00 96.81 95 ALA A O 1
ATOM 772 N N . GLU A 1 96 ? -15.965 -0.376 17.789 1.00 97.00 96 GLU A N 1
ATOM 773 C CA . GLU A 1 96 ? -16.738 -1.525 18.286 1.00 97.00 96 GLU A CA 1
ATOM 774 C C . GLU A 1 96 ? -17.061 -1.397 19.782 1.00 97.00 96 GLU A C 1
ATOM 776 O O . GLU A 1 96 ? -18.186 -1.649 20.218 1.00 97.00 96 GLU A O 1
ATOM 781 N N . ARG A 1 97 ? -16.081 -0.967 20.591 1.00 97.31 97 ARG A N 1
ATOM 782 C CA . ARG A 1 97 ? -16.280 -0.739 22.029 1.00 97.31 97 ARG A CA 1
ATOM 783 C C . ARG A 1 97 ? -17.348 0.325 22.282 1.00 97.31 97 ARG A C 1
ATOM 785 O O . ARG A 1 97 ? -18.189 0.128 23.154 1.00 97.31 97 ARG A O 1
ATOM 792 N N . ARG A 1 98 ? -17.309 1.440 21.547 1.00 97.38 98 ARG A N 1
ATOM 793 C CA . ARG A 1 98 ? -18.286 2.532 21.683 1.00 97.38 98 ARG A CA 1
ATOM 794 C C . ARG A 1 98 ? -19.690 2.080 21.285 1.00 97.38 98 ARG A C 1
ATOM 796 O O . ARG A 1 98 ? -20.635 2.358 22.013 1.00 97.38 98 ARG A O 1
ATOM 803 N N . GLU A 1 99 ? -19.816 1.336 20.189 1.00 97.44 99 GLU A N 1
ATOM 804 C CA . GLU A 1 99 ? -21.097 0.765 19.760 1.00 97.44 99 GLU A CA 1
ATOM 805 C C . GLU A 1 99 ? -21.674 -0.183 20.823 1.00 97.44 99 GLU A C 1
ATOM 807 O O . GLU A 1 99 ? -22.845 -0.077 21.186 1.00 97.44 99 GLU A O 1
ATOM 812 N N . ALA A 1 100 ? -20.841 -1.056 21.400 1.00 96.62 100 ALA A N 1
ATOM 813 C CA . ALA A 1 100 ? -21.259 -1.945 22.481 1.00 96.62 100 ALA A CA 1
ATOM 814 C C . ALA A 1 100 ? -21.719 -1.176 23.735 1.00 96.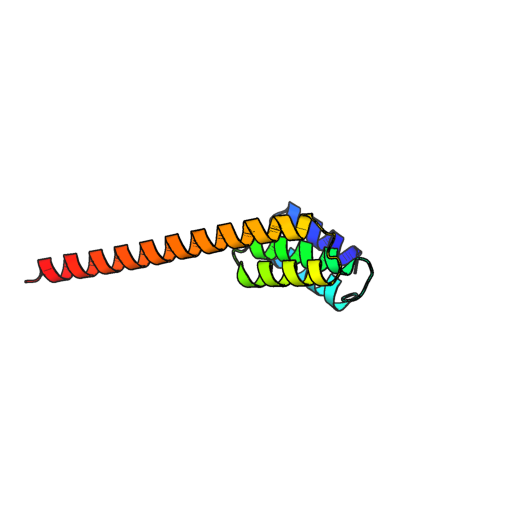62 100 ALA A C 1
ATOM 816 O O . ALA A 1 100 ? -22.720 -1.545 24.352 1.00 96.62 100 ALA A O 1
ATOM 817 N N . GLU A 1 101 ? -21.019 -0.101 24.110 1.00 96.50 101 GLU A N 1
ATOM 818 C CA . GLU A 1 101 ? -21.411 0.767 25.230 1.00 96.50 101 GLU A CA 1
ATOM 819 C C . GLU A 1 101 ? -22.749 1.474 24.975 1.00 96.50 101 GLU A C 1
ATOM 821 O O . GLU A 1 101 ? -23.586 1.542 25.879 1.00 96.50 101 GLU A O 1
ATOM 826 N N . ASP A 1 102 ? -22.984 1.952 23.752 1.00 96.94 102 ASP A N 1
ATOM 827 C CA . ASP A 1 102 ? -24.245 2.589 23.371 1.00 96.94 102 ASP A CA 1
ATOM 828 C C . ASP A 1 102 ? -25.423 1.601 23.416 1.00 96.94 102 ASP A C 1
ATOM 830 O O . ASP A 1 102 ? -26.492 1.953 23.924 1.00 96.94 102 ASP A O 1
ATOM 834 N N . ILE A 1 103 ? -25.224 0.356 22.963 1.00 96.38 103 ILE A N 1
ATOM 835 C CA . ILE A 1 103 ? -26.230 -0.718 23.049 1.00 96.38 103 ILE A CA 1
ATOM 836 C C . ILE A 1 103 ? -26.586 -1.016 24.511 1.00 96.38 103 ILE A C 1
ATOM 838 O O . ILE A 1 103 ? -27.766 -1.130 24.850 1.00 96.38 103 ILE A O 1
ATOM 842 N N . ILE A 1 104 ? -25.584 -1.125 25.390 1.00 96.06 104 ILE A N 1
ATOM 843 C CA . ILE A 1 104 ? -25.807 -1.387 26.820 1.00 96.06 104 ILE A CA 1
ATOM 844 C C . ILE A 1 104 ? -26.582 -0.233 27.462 1.00 96.06 104 ILE A C 1
ATOM 846 O O . ILE A 1 104 ? -27.567 -0.482 28.155 1.00 96.06 104 ILE A O 1
ATOM 850 N N . ARG A 1 105 ? -26.190 1.022 27.192 1.00 95.94 105 ARG A N 1
ATOM 851 C CA . ARG A 1 105 ? -26.889 2.202 27.725 1.00 95.94 105 ARG A CA 1
ATOM 852 C C . ARG A 1 105 ? -28.362 2.205 27.325 1.00 95.94 105 ARG A C 1
ATOM 854 O O . ARG A 1 105 ? -29.217 2.398 28.181 1.00 95.94 105 ARG A O 1
ATOM 861 N N . GLN A 1 106 ? -28.658 1.959 26.048 1.00 94.69 106 GLN A N 1
ATOM 862 C CA . GLN A 1 106 ? -30.041 1.880 25.575 1.00 94.69 106 GLN A CA 1
ATOM 863 C C . GLN A 1 106 ? -30.811 0.763 26.283 1.00 94.69 106 GLN A C 1
ATOM 865 O O . GLN A 1 106 ? -31.938 0.983 26.706 1.00 94.69 106 GLN A O 1
ATOM 870 N N . ALA A 1 107 ? -30.214 -0.418 26.460 1.00 93.19 107 ALA A N 1
ATOM 871 C CA . ALA A 1 107 ? -30.873 -1.535 27.136 1.00 93.19 107 ALA A CA 1
ATOM 872 C C . ALA A 1 107 ? -31.217 -1.237 28.608 1.00 93.19 107 ALA A C 1
ATOM 874 O O . ALA A 1 107 ? -32.216 -1.752 29.111 1.00 93.19 107 ALA A O 1
ATOM 875 N N . ASP A 1 108 ? -30.412 -0.423 29.291 1.00 92.75 108 ASP A N 1
ATOM 876 C CA . ASP A 1 108 ? -30.671 -0.014 30.673 1.00 92.75 108 ASP A CA 1
ATOM 877 C C . ASP A 1 108 ? -31.745 1.082 30.786 1.00 92.75 108 ASP A C 1
ATOM 879 O O . ASP A 1 108 ? -32.436 1.131 31.798 1.00 92.75 108 ASP A O 1
ATOM 883 N N . GLU A 1 109 ? -31.962 1.903 29.753 1.00 89.50 109 GLU A N 1
ATOM 884 C CA . GLU A 1 109 ? -33.056 2.893 29.712 1.00 89.50 109 GLU A CA 1
ATOM 885 C C . GLU A 1 109 ? -34.460 2.261 29.586 1.00 89.50 109 GLU A C 1
ATOM 887 O O . GLU A 1 109 ? -35.453 2.910 29.915 1.00 89.50 109 GLU A O 1
ATOM 892 N N . TYR A 1 110 ? -34.565 1.005 29.131 1.00 79.12 110 TYR A N 1
ATOM 893 C CA . TYR A 1 110 ? -35.839 0.278 28.971 1.00 79.12 110 TYR A CA 1
ATOM 894 C C . TYR A 1 110 ? -36.173 -0.689 30.125 1.00 79.12 110 TYR A C 1
ATOM 896 O O . TYR A 1 110 ? -37.163 -1.421 30.026 1.00 79.12 110 TYR A O 1
ATOM 904 N N . LYS A 1 111 ? -35.363 -0.731 31.189 1.00 68.56 111 LYS A N 1
ATOM 905 C CA . LYS A 1 111 ? -35.632 -1.513 32.412 1.00 68.56 111 LYS A CA 1
ATOM 906 C C . LYS A 1 111 ? -36.315 -0.661 33.474 1.00 68.56 111 LYS A C 1
ATOM 908 O O . LYS A 1 111 ? -37.197 -1.222 34.161 1.00 68.56 111 LYS A O 1
#

Secondary structure (DSSP, 8-state):
-HHHHHHHHHHHHTT-HHHHHHHHHHHHHHHTTSTTHHHHHHHHHHHHHHTT-HHHHHHHHHHHHHH-TT-HHHHHHHHHHHHHHHHHHHHHHHHHHHHHHHHHHHHHHT-

InterPro domains:
  IPR011990 Tetratricopeptide-like helical domain superfamily [G3DSA:1.25.40.10] (1-107)
  IPR011990 Tetratricopeptide-like helical domain superfamily [SSF48452] (1-76)
  IPR019734 Tetratricopeptide repeat [SM00028] (1-34)
  IPR019734 Tetratricopeptide repeat [SM00028] (38-71)
  IPR047150 SGT [PTHR45831] (1-74)

Mean predicted aligned error: 3.49 Å

pLDDT: mean 96.55, std 4.06, range [68.56, 98.81]

Radius of gyration: 19.14 Å; Cα contacts (8 Å, |Δi|>4): 116; chains: 1; bounding box: 55×24×52 Å

Foldseek 3Di:
DVVLQVVLVVCVVVVVLVSSLVSLVVVCVVCVLHLCNLVSLQSNLVSCVSVLVLVSSLVSLVSSCVSPVPPVSSVVSNVVSVVSNVVVVVVVVVVVVVVVVVVVVVVVVVD